Protein AF-A0A520HJ28-F1 (afdb_monomer)

Foldseek 3Di:
DPDDAPDWDADPVLFIETEHEQAEPVSVVVPPPQVVCVQQGQAYEYEYEPRHDPVVDDLQHWYWHDDPPGIDGPGGHHTDDHDPVSSVVNVVVVVVVVVVVVCCVVCVPVDPPPPD

Mean predicted aligned error: 4.35 Å

Structure (mmCIF, N/CA/C/O backbone):
data_AF-A0A520HJ28-F1
#
_entry.id   AF-A0A520HJ28-F1
#
loop_
_atom_site.group_PDB
_atom_site.id
_atom_site.type_symbol
_atom_site.label_atom_id
_atom_site.label_alt_id
_atom_site.label_comp_id
_atom_site.label_asym_id
_atom_site.label_entity_id
_atom_site.label_seq_id
_atom_site.pdbx_PDB_ins_code
_atom_site.Cartn_x
_atom_site.Cartn_y
_atom_site.Cartn_z
_atom_site.occupancy
_atom_site.B_iso_or_equiv
_atom_site.auth_seq_id
_atom_site.auth_comp_id
_atom_site.auth_asym_id
_atom_site.auth_atom_id
_atom_site.pdbx_PDB_model_num
ATOM 1 N N . ASN A 1 1 ? 10.326 13.087 -3.672 1.00 77.38 1 ASN A N 1
ATOM 2 C CA . ASN A 1 1 ? 10.057 13.665 -2.336 1.00 77.38 1 ASN A CA 1
ATOM 3 C C . ASN A 1 1 ? 10.635 12.807 -1.199 1.00 77.38 1 ASN A C 1
ATOM 5 O O . ASN A 1 1 ? 10.234 13.018 -0.066 1.00 77.38 1 ASN A O 1
ATOM 9 N N . GLY A 1 2 ? 11.555 11.861 -1.462 1.00 82.88 2 GLY A N 1
ATOM 10 C CA . GLY A 1 2 ? 12.165 11.033 -0.409 1.00 82.88 2 GLY A CA 1
ATOM 11 C C . GLY A 1 2 ? 11.210 10.066 0.303 1.00 82.88 2 GLY A C 1
ATOM 12 O O . GLY A 1 2 ? 11.552 9.564 1.365 1.00 82.88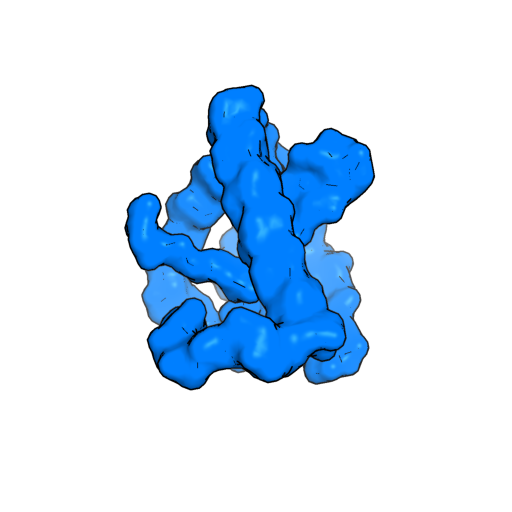 2 GLY A O 1
ATOM 13 N N . ARG A 1 3 ? 10.008 9.828 -0.240 1.00 87.19 3 ARG A N 1
ATOM 14 C CA . ARG A 1 3 ? 9.025 8.916 0.354 1.00 87.19 3 ARG A CA 1
ATOM 15 C C . ARG A 1 3 ? 9.128 7.518 -0.248 1.00 87.19 3 ARG A C 1
ATOM 17 O O . ARG A 1 3 ? 9.509 7.376 -1.410 1.00 87.19 3 ARG A O 1
ATOM 24 N N . ARG A 1 4 ? 8.738 6.519 0.540 1.00 92.56 4 ARG A N 1
ATOM 25 C CA . ARG A 1 4 ? 8.682 5.105 0.173 1.00 92.56 4 ARG A CA 1
ATOM 26 C C . ARG A 1 4 ? 7.287 4.603 0.523 1.00 92.56 4 ARG A C 1
ATOM 28 O O . ARG A 1 4 ? 6.883 4.790 1.661 1.00 92.56 4 ARG A O 1
ATOM 35 N N . ALA A 1 5 ? 6.590 4.045 -0.460 1.00 94.94 5 ALA A N 1
ATOM 36 C CA . ALA A 1 5 ? 5.348 3.326 -0.215 1.00 94.94 5 ALA A CA 1
ATOM 37 C C . ALA A 1 5 ? 5.670 1.909 0.273 1.00 94.94 5 ALA A C 1
ATOM 39 O O . ALA A 1 5 ? 6.688 1.354 -0.156 1.00 94.94 5 ALA A O 1
ATOM 40 N N . ASP A 1 6 ? 4.816 1.335 1.116 1.00 96.50 6 ASP A N 1
ATOM 41 C CA . ASP A 1 6 ? 4.983 -0.052 1.567 1.00 96.50 6 ASP A CA 1
ATOM 42 C C . ASP A 1 6 ? 4.767 -1.032 0.409 1.00 96.50 6 ASP A C 1
ATOM 44 O O . ASP A 1 6 ? 5.628 -1.862 0.114 1.00 96.50 6 ASP A O 1
ATOM 48 N N . VAL A 1 7 ? 3.645 -0.888 -0.303 1.00 97.12 7 VAL A N 1
ATOM 49 C CA . VAL A 1 7 ? 3.328 -1.672 -1.499 1.00 97.12 7 VAL A CA 1
ATOM 50 C C . VAL A 1 7 ? 2.846 -0.753 -2.616 1.00 97.12 7 VAL A C 1
ATOM 52 O O . VAL A 1 7 ? 2.057 0.171 -2.412 1.00 97.12 7 VAL A O 1
ATOM 55 N N . ILE A 1 8 ? 3.298 -1.045 -3.834 1.00 98.12 8 ILE A N 1
ATOM 56 C CA . ILE A 1 8 ? 2.785 -0.447 -5.063 1.00 98.12 8 ILE A CA 1
ATOM 57 C C . ILE A 1 8 ? 2.447 -1.553 -6.063 1.00 98.12 8 ILE A C 1
ATOM 59 O O . ILE A 1 8 ? 3.225 -2.485 -6.257 1.00 98.12 8 ILE A O 1
ATOM 63 N N . ALA A 1 9 ? 1.289 -1.445 -6.704 1.00 97.75 9 ALA A N 1
ATOM 64 C CA . ALA A 1 9 ? 0.810 -2.384 -7.707 1.00 97.75 9 ALA A CA 1
ATOM 65 C C . ALA A 1 9 ? 0.554 -1.671 -9.038 1.00 97.75 9 ALA A C 1
ATOM 67 O O . ALA A 1 9 ? 0.108 -0.523 -9.066 1.00 97.75 9 ALA A O 1
ATOM 68 N N . LEU A 1 10 ? 0.816 -2.375 -10.138 1.00 98.00 10 LEU A N 1
ATOM 69 C CA . LEU A 1 10 ? 0.535 -1.943 -11.504 1.00 98.00 10 LEU A CA 1
ATOM 70 C C . LEU A 1 10 ? -0.393 -2.971 -12.155 1.00 98.00 10 LEU A C 1
ATOM 72 O O . LEU A 1 10 ? -0.028 -4.138 -12.271 1.00 98.00 10 LEU A O 1
ATOM 76 N N . CYS A 1 11 ? -1.584 -2.553 -12.587 1.00 96.06 11 CYS A N 1
ATOM 77 C CA . CYS A 1 11 ? -2.505 -3.444 -13.298 1.00 96.06 11 CYS A CA 1
ATOM 78 C C . CYS A 1 11 ? -2.329 -3.365 -14.824 1.00 96.06 11 CYS A C 1
ATOM 80 O O . CYS A 1 11 ? -1.712 -2.434 -15.343 1.00 96.06 11 CYS A O 1
ATOM 82 N N . GLY A 1 12 ? -2.931 -4.308 -15.563 1.00 96.38 12 GLY A N 1
ATOM 83 C CA . GLY A 1 12 ? -2.820 -4.386 -17.030 1.00 96.38 12 GLY A CA 1
ATOM 84 C C . GLY A 1 12 ? -3.334 -3.156 -17.792 1.00 96.38 12 GLY A C 1
ATOM 85 O O . GLY A 1 12 ? -2.915 -2.916 -18.918 1.00 96.38 12 GLY A O 1
ATOM 86 N N . ALA A 1 13 ? -4.182 -2.333 -17.167 1.00 96.06 13 ALA A N 1
ATOM 87 C CA . ALA A 1 13 ? -4.640 -1.057 -17.724 1.00 96.06 13 ALA A CA 1
ATOM 88 C C . ALA A 1 13 ? -3.678 0.120 -17.444 1.00 96.06 13 ALA A C 1
ATOM 90 O O . ALA A 1 13 ? -4.005 1.269 -17.733 1.00 96.06 13 ALA A O 1
ATOM 91 N N . GLY A 1 14 ? -2.518 -0.127 -16.827 1.00 96.50 14 GLY A N 1
ATOM 92 C CA . GLY A 1 14 ? -1.554 0.917 -16.475 1.00 96.50 14 GLY A CA 1
ATOM 93 C C . GLY A 1 14 ? -1.972 1.790 -15.285 1.00 96.50 14 GLY A C 1
ATOM 94 O O . GLY A 1 14 ? -1.443 2.896 -15.123 1.00 96.50 14 GLY A O 1
ATOM 95 N N . ARG A 1 15 ? -2.930 1.328 -14.465 1.00 97.75 15 ARG A N 1
ATOM 96 C CA . ARG A 1 15 ? -3.304 1.999 -13.210 1.00 97.75 15 ARG A CA 1
ATOM 97 C C . ARG A 1 15 ? -2.379 1.566 -12.081 1.00 97.75 15 ARG A C 1
ATOM 99 O O . ARG A 1 15 ? -2.058 0.384 -11.959 1.00 97.75 15 ARG A O 1
ATOM 106 N N . LEU A 1 16 ? -1.974 2.540 -11.278 1.00 98.50 16 LEU A N 1
ATOM 107 C CA . LEU A 1 16 ? -1.081 2.388 -10.142 1.00 98.50 16 LEU A CA 1
ATOM 108 C C . LEU A 1 16 ? -1.890 2.441 -8.848 1.00 98.50 16 LEU A C 1
ATOM 110 O O . LEU A 1 16 ? -2.705 3.340 -8.651 1.00 98.50 16 LEU A O 1
ATOM 114 N N . THR A 1 17 ? -1.645 1.503 -7.946 1.00 98.56 17 THR A N 1
ATOM 115 C CA . THR A 1 17 ? -2.275 1.461 -6.624 1.00 98.56 17 THR A CA 1
ATOM 116 C C . THR A 1 17 ? -1.198 1.455 -5.559 1.00 98.56 17 THR A C 1
ATOM 118 O O . THR A 1 17 ? -0.248 0.688 -5.673 1.00 98.56 17 THR A O 1
ATOM 121 N N . ILE A 1 18 ? -1.336 2.307 -4.547 1.00 98.50 18 ILE A N 1
ATOM 122 C CA . ILE A 1 18 ? -0.495 2.259 -3.348 1.00 98.50 18 ILE A CA 1
ATOM 123 C C . ILE A 1 18 ? -1.311 1.661 -2.208 1.00 98.50 18 ILE A C 1
ATOM 125 O O . ILE A 1 18 ? -2.484 2.004 -2.039 1.00 98.50 18 ILE A O 1
ATOM 129 N N . VAL A 1 19 ? -0.672 0.782 -1.440 1.00 98.44 19 VAL A N 1
ATOM 130 C CA . VAL A 1 19 ? -1.207 0.231 -0.196 1.00 98.44 19 VAL A CA 1
ATOM 131 C C . VAL A 1 19 ? -0.208 0.526 0.917 1.00 98.44 19 VAL A C 1
ATOM 133 O O . VAL A 1 19 ? 0.944 0.104 0.831 1.00 98.44 19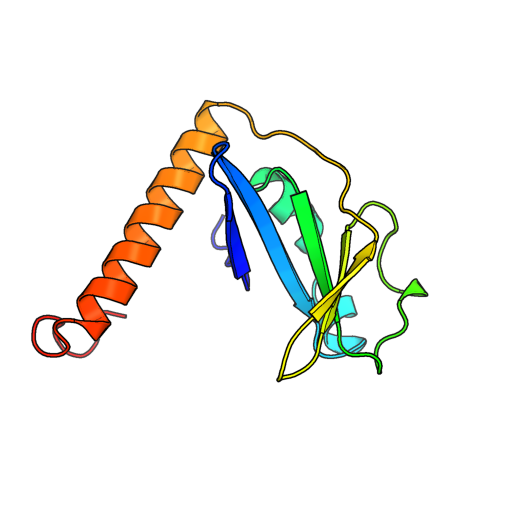 VAL A O 1
ATOM 136 N N . GLU A 1 20 ? -0.646 1.252 1.942 1.00 98.19 20 GLU A N 1
ATOM 137 C CA . GLU A 1 20 ? 0.129 1.475 3.167 1.00 98.19 20 GLU A CA 1
ATOM 138 C C . GLU A 1 20 ? -0.333 0.495 4.245 1.00 98.19 20 GLU A C 1
ATOM 140 O O . GLU A 1 20 ? -1.523 0.426 4.563 1.00 98.19 20 GLU A O 1
ATOM 145 N N . ILE A 1 21 ? 0.603 -0.257 4.817 1.00 97.56 21 ILE A N 1
ATOM 146 C CA . ILE A 1 21 ? 0.307 -1.277 5.823 1.00 97.56 21 ILE A CA 1
ATOM 147 C C . ILE A 1 21 ? 0.403 -0.620 7.193 1.00 97.56 21 ILE A C 1
ATOM 149 O O . ILE A 1 21 ? 1.434 -0.045 7.529 1.00 97.56 21 ILE A O 1
ATOM 153 N N . LYS A 1 22 ? -0.664 -0.701 7.993 1.00 97.81 22 LYS A N 1
ATOM 154 C CA . LYS A 1 22 ? -0.678 -0.200 9.371 1.00 97.81 22 LYS A CA 1
ATOM 155 C C . LYS A 1 22 ? -0.934 -1.348 10.327 1.00 97.81 22 LYS A C 1
ATOM 157 O O . LYS A 1 22 ? -2.048 -1.835 10.467 1.00 97.81 22 LYS A O 1
ATOM 162 N N . SER A 1 23 ? 0.130 -1.754 11.004 1.00 96.56 23 SER A N 1
ATOM 163 C CA . SER A 1 23 ? 0.150 -2.898 11.923 1.00 96.56 23 SER A CA 1
ATOM 164 C C . SER A 1 23 ? -0.562 -2.634 13.254 1.00 96.56 23 SER A C 1
ATOM 166 O O . SER A 1 23 ? -0.838 -3.560 14.012 1.00 96.56 23 SER A O 1
ATOM 168 N N . SER A 1 24 ? -0.834 -1.367 13.575 1.00 97.81 24 SER A N 1
ATOM 169 C CA . SER A 1 24 ? -1.479 -0.965 14.822 1.00 97.81 24 SER A CA 1
ATOM 170 C C . SER A 1 24 ? -2.120 0.419 14.714 1.00 97.81 24 SER A C 1
ATOM 172 O O . SER A 1 24 ? -1.827 1.208 13.812 1.00 97.81 24 SER A O 1
ATOM 174 N N . VAL A 1 25 ? -2.935 0.770 15.711 1.00 97.88 25 VAL A N 1
ATOM 175 C CA . VAL A 1 25 ? -3.486 2.127 15.864 1.00 97.88 25 VAL A CA 1
ATOM 176 C C . VAL A 1 25 ? -2.378 3.182 15.992 1.00 97.88 25 VAL A C 1
ATOM 178 O O . VAL A 1 25 ? -2.526 4.301 15.498 1.00 97.88 25 VAL A O 1
ATOM 181 N N . ALA A 1 26 ? -1.266 2.850 16.656 1.00 97.81 26 ALA A N 1
ATOM 182 C CA . ALA A 1 26 ? -0.139 3.767 16.821 1.00 97.81 26 ALA A CA 1
ATOM 183 C C . ALA A 1 26 ? 0.568 4.043 15.485 1.00 97.81 26 ALA A C 1
ATOM 185 O O . ALA A 1 26 ? 0.875 5.196 15.188 1.00 97.81 26 ALA A O 1
ATOM 186 N N . ASP A 1 27 ? 0.755 3.001 14.673 1.00 97.12 27 ASP A N 1
ATOM 187 C CA . ASP A 1 27 ? 1.341 3.074 13.332 1.00 97.12 27 ASP A CA 1
ATOM 188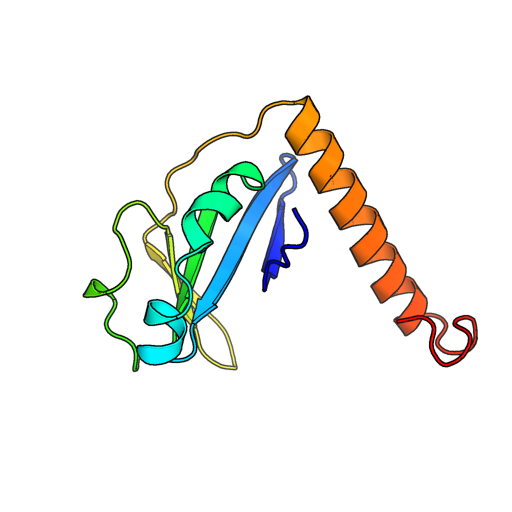 C C . ASP A 1 27 ? 0.511 3.988 12.413 1.00 97.12 27 ASP A C 1
ATOM 190 O O . ASP A 1 27 ? 1.019 4.963 11.855 1.00 97.12 27 ASP A O 1
ATOM 194 N N . PHE A 1 28 ? -0.812 3.779 12.380 1.00 97.00 28 PHE A N 1
ATOM 195 C CA . PHE A 1 28 ? -1.733 4.654 11.649 1.00 97.00 28 PHE A CA 1
ATOM 196 C C . PHE A 1 28 ? -1.642 6.122 12.104 1.00 97.00 28 PHE A C 1
ATOM 198 O O . PHE A 1 28 ? -1.515 7.027 11.282 1.00 97.00 28 PHE A O 1
ATOM 205 N N . ARG A 1 29 ? -1.651 6.382 13.419 1.00 95.50 29 ARG A N 1
ATOM 206 C CA . ARG A 1 29 ? -1.579 7.752 13.968 1.00 95.50 29 ARG A CA 1
ATOM 207 C C . ARG A 1 29 ? -0.238 8.447 13.713 1.00 95.50 29 ARG A C 1
ATOM 209 O O . ARG A 1 29 ? -0.188 9.683 13.690 1.00 95.50 29 ARG A O 1
ATOM 216 N N . ALA A 1 30 ? 0.844 7.683 13.575 1.00 95.44 30 ALA A N 1
ATOM 217 C C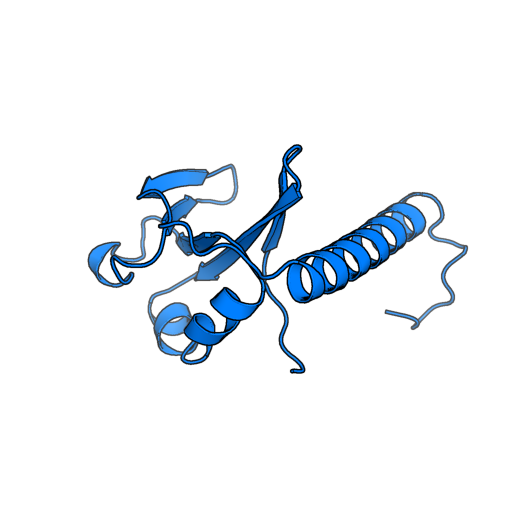A . ALA A 1 30 ? 2.174 8.207 13.281 1.00 95.44 30 ALA A CA 1
ATOM 218 C C . ALA A 1 30 ? 2.313 8.629 11.810 1.00 95.44 30 ALA A C 1
ATOM 220 O O . ALA A 1 30 ? 3.025 9.593 11.503 1.00 95.44 30 ALA A O 1
ATOM 221 N N . ASP A 1 31 ? 1.607 7.962 10.898 1.00 92.81 31 ASP A N 1
ATOM 222 C CA . ASP A 1 31 ? 1.650 8.282 9.478 1.00 92.81 31 ASP A CA 1
ATOM 223 C C . ASP A 1 31 ? 0.785 9.499 9.134 1.00 92.81 31 ASP A C 1
ATOM 225 O O . ASP A 1 31 ? -0.311 9.397 8.610 1.00 92.81 31 ASP A O 1
ATOM 229 N N . ARG A 1 32 ? 1.286 10.705 9.396 1.00 92.44 32 ARG A N 1
ATOM 230 C CA . ARG A 1 32 ? 0.576 11.956 9.055 1.00 92.44 32 ARG A CA 1
ATOM 231 C C . ARG A 1 32 ? 0.774 12.412 7.610 1.00 92.44 32 ARG A C 1
ATOM 233 O O . ARG A 1 32 ? 0.245 13.440 7.198 1.00 92.44 32 ARG A O 1
ATOM 240 N N . LYS A 1 33 ? 1.611 11.704 6.854 1.00 92.50 33 LYS A N 1
ATOM 241 C CA . LYS A 1 33 ? 2.089 12.109 5.522 1.00 92.50 33 LYS A CA 1
ATOM 242 C C . LYS A 1 33 ? 1.429 11.307 4.406 1.00 92.50 33 LYS A C 1
ATOM 244 O O . LYS A 1 33 ? 1.607 11.683 3.239 1.00 92.50 33 LYS A O 1
ATOM 249 N N . TRP A 1 34 ? 0.619 10.312 4.768 1.00 93.88 34 TRP A N 1
ATOM 250 C CA . TRP A 1 34 ? -0.126 9.466 3.850 1.00 93.88 34 TRP A CA 1
ATOM 251 C C . TRP A 1 34 ? -0.890 10.217 2.745 1.00 93.88 34 TRP A C 1
ATOM 253 O O . TRP A 1 34 ? -0.813 9.756 1.605 1.00 93.88 34 TRP A O 1
ATOM 263 N N . PRO A 1 35 ? -1.527 11.398 2.966 1.00 95.69 35 PRO A N 1
ATOM 264 C CA . PRO A 1 35 ? -2.326 12.026 1.909 1.00 95.69 35 PRO A CA 1
ATOM 265 C C . PRO A 1 35 ? -1.506 12.350 0.660 1.00 95.69 35 PRO A C 1
ATOM 267 O O . PRO A 1 35 ? -1.994 12.240 -0.460 1.00 95.69 35 PRO A O 1
ATOM 270 N N . GLY A 1 36 ? -0.219 12.669 0.828 1.00 95.50 36 GLY A N 1
ATOM 271 C CA . GLY A 1 36 ? 0.659 12.969 -0.304 1.00 95.50 36 GLY A CA 1
ATOM 272 C C . GLY A 1 36 ? 1.110 11.742 -1.108 1.00 95.50 36 GLY A C 1
ATOM 273 O O . GLY A 1 36 ? 1.823 11.916 -2.092 1.00 95.50 36 GLY A O 1
ATOM 274 N N . TYR A 1 37 ? 0.748 10.511 -0.725 1.00 96.38 37 TYR A N 1
ATOM 275 C CA . TYR A 1 37 ? 0.926 9.337 -1.593 1.00 96.38 37 TYR A CA 1
ATOM 276 C C . TYR A 1 37 ? -0.087 9.301 -2.746 1.00 96.38 37 TYR A C 1
ATOM 278 O O . TYR A 1 37 ? 0.214 8.720 -3.790 1.00 96.38 37 TYR A O 1
ATOM 286 N N . ARG A 1 38 ? -1.234 9.985 -2.615 1.00 96.44 38 ARG A N 1
ATOM 287 C CA . ARG A 1 38 ? -2.237 10.115 -3.688 1.00 96.44 38 ARG A CA 1
ATOM 288 C C . ARG A 1 38 ? -1.684 10.778 -4.948 1.00 96.44 38 ARG A C 1
ATOM 290 O O . ARG A 1 38 ? -2.086 10.445 -6.050 1.00 96.44 38 ARG A O 1
ATOM 297 N N . ASP A 1 39 ? -0.657 11.616 -4.817 1.00 96.50 39 ASP A N 1
ATOM 298 C CA . ASP A 1 39 ? 0.033 12.216 -5.967 1.00 96.50 39 ASP A CA 1
ATOM 299 C C . ASP A 1 39 ? 0.833 11.196 -6.812 1.00 96.50 39 ASP A C 1
ATOM 301 O O . ASP A 1 39 ? 1.468 11.563 -7.810 1.00 96.50 39 ASP A O 1
ATOM 305 N N . PHE A 1 40 ? 0.895 9.929 -6.393 1.00 97.44 40 PHE A N 1
ATOM 306 C CA . PHE A 1 40 ? 1.718 8.880 -7.001 1.00 97.44 40 PHE A CA 1
ATOM 307 C C . PHE A 1 40 ? 0.947 7.591 -7.315 1.00 97.44 40 PHE A C 1
ATOM 309 O O . PHE A 1 40 ? 1.561 6.632 -7.780 1.00 97.44 40 PHE A O 1
ATOM 316 N N . CYS A 1 41 ? -0.372 7.564 -7.121 1.00 98.25 41 CYS A N 1
ATOM 317 C CA . CYS A 1 41 ? -1.236 6.443 -7.483 1.00 98.25 41 CYS A CA 1
ATOM 318 C C . CYS A 1 41 ? -2.593 6.931 -8.007 1.00 98.25 41 CYS A C 1
ATOM 320 O O . CYS A 1 41 ? -2.948 8.089 -7.842 1.00 98.25 41 CYS A O 1
ATOM 322 N N . ASP A 1 42 ? -3.331 6.047 -8.673 1.00 98.50 42 ASP A N 1
ATOM 323 C CA . ASP A 1 42 ? -4.725 6.282 -9.065 1.00 98.50 42 ASP A CA 1
ATOM 324 C C . ASP A 1 42 ? -5.708 5.866 -7.966 1.00 98.50 42 ASP A C 1
ATOM 326 O O . ASP A 1 42 ? -6.867 6.278 -7.966 1.00 98.50 42 ASP A O 1
ATOM 330 N N . ARG A 1 43 ? -5.256 4.981 -7.071 1.00 98.44 43 ARG A N 1
ATOM 331 C CA . ARG A 1 43 ? -6.015 4.429 -5.950 1.00 98.44 43 ARG A CA 1
ATOM 332 C C . ARG A 1 43 ? -5.091 4.255 -4.757 1.00 98.44 43 ARG A C 1
ATOM 334 O O . ARG A 1 43 ? -3.972 3.762 -4.909 1.00 98.44 43 ARG A O 1
ATOM 341 N N . PHE A 1 44 ? -5.590 4.610 -3.582 1.00 98.56 44 PHE A N 1
ATOM 342 C CA . PHE A 1 44 ? -4.852 4.528 -2.330 1.00 98.56 44 PHE A CA 1
ATOM 343 C C . PHE A 1 44 ? -5.643 3.698 -1.323 1.00 98.56 44 PHE A C 1
ATOM 345 O O . PHE A 1 44 ? -6.817 3.988 -1.071 1.00 98.56 44 PHE A O 1
ATOM 352 N N . PHE A 1 45 ? -4.989 2.689 -0.755 1.00 98.75 45 PHE A N 1
ATOM 353 C CA . PHE A 1 45 ? -5.544 1.823 0.274 1.00 98.75 45 PHE A CA 1
ATOM 354 C C . PHE A 1 45 ? -4.707 1.893 1.547 1.00 98.75 45 PHE A C 1
ATOM 356 O O . PHE A 1 45 ? -3.483 2.017 1.497 1.00 98.75 45 PHE A O 1
ATOM 363 N N . PHE A 1 46 ? -5.376 1.709 2.677 1.00 98.62 46 PHE A N 1
ATOM 364 C CA . PHE A 1 46 ? -4.731 1.156 3.859 1.00 98.62 46 PHE A CA 1
ATOM 365 C C . PHE A 1 46 ? -4.967 -0.353 3.913 1.00 98.62 46 PHE A C 1
ATOM 367 O O . PHE A 1 46 ? -6.049 -0.823 3.558 1.00 98.62 46 PHE A O 1
ATOM 374 N N . ALA A 1 47 ? -3.967 -1.095 4.380 1.00 98.62 47 ALA A N 1
ATOM 375 C CA . ALA A 1 47 ? -4.119 -2.475 4.820 1.00 98.62 47 ALA A CA 1
ATOM 376 C C . ALA A 1 47 ? -3.898 -2.552 6.333 1.00 98.62 47 ALA A C 1
ATOM 378 O O . ALA A 1 47 ? -2.874 -2.074 6.827 1.00 98.62 47 ALA A O 1
ATOM 379 N N . ILE A 1 48 ? -4.851 -3.128 7.063 1.00 98.62 48 ILE A N 1
ATOM 380 C CA . ILE A 1 48 ? -4.822 -3.222 8.529 1.00 98.62 48 ILE A CA 1
ATOM 381 C C . ILE A 1 48 ? -5.136 -4.649 8.999 1.00 98.62 48 ILE A C 1
ATOM 383 O O . ILE A 1 48 ? -5.854 -5.362 8.296 1.00 98.62 48 ILE A O 1
ATOM 387 N N . PRO A 1 49 ? -4.646 -5.079 10.174 1.00 98.25 49 PRO A N 1
ATOM 388 C CA . PRO A 1 49 ? -5.139 -6.295 10.811 1.00 98.25 49 PRO A CA 1
ATOM 389 C C . PRO A 1 49 ? -6.537 -6.068 11.404 1.00 98.25 49 PRO A C 1
ATOM 391 O O . PRO A 1 49 ? -6.927 -4.935 11.689 1.00 98.25 49 PRO A O 1
ATOM 394 N N . ASP A 1 50 ? -7.258 -7.157 11.667 1.00 96.81 50 ASP A N 1
ATOM 395 C CA . ASP A 1 50 ? -8.584 -7.166 12.312 1.00 96.81 50 ASP A CA 1
ATOM 396 C C . ASP A 1 50 ? -8.606 -6.522 13.715 1.00 96.81 50 ASP A C 1
ATOM 398 O O . ASP A 1 50 ? -9.638 -6.050 14.190 1.00 96.81 50 ASP A O 1
ATOM 402 N N . THR A 1 51 ? -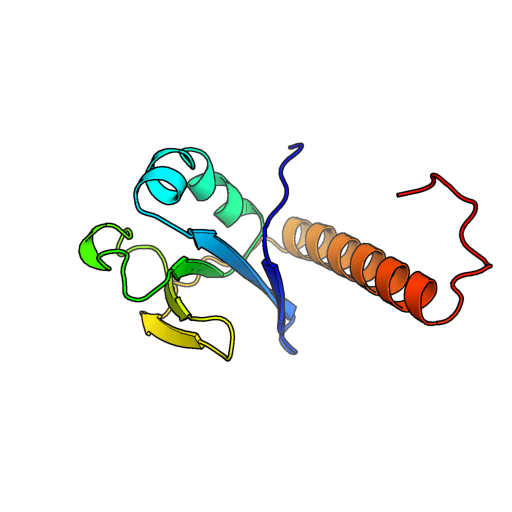7.448 -6.451 14.372 1.00 97.00 51 THR A N 1
ATOM 403 C CA . THR A 1 51 ? -7.255 -5.776 15.664 1.00 97.00 51 THR A CA 1
ATOM 404 C C . THR A 1 51 ? -7.262 -4.245 15.585 1.00 97.00 51 THR A C 1
ATOM 406 O O . THR A 1 51 ? -7.354 -3.581 16.622 1.00 97.00 51 THR A O 1
ATOM 409 N N . VAL A 1 52 ? -7.159 -3.654 14.390 1.00 97.94 52 VAL A N 1
ATOM 410 C CA . VAL A 1 52 ? -7.252 -2.202 14.196 1.00 97.94 52 VAL A CA 1
ATOM 411 C C . VAL A 1 52 ? -8.686 -1.843 13.794 1.00 97.94 52 VAL A C 1
ATOM 413 O O . VAL A 1 52 ? -9.183 -2.354 12.795 1.00 97.94 52 VAL A O 1
ATOM 416 N N . PRO A 1 53 ? -9.366 -0.936 14.522 1.00 97.56 53 PRO A N 1
ATOM 417 C CA . PRO A 1 53 ? -10.725 -0.542 14.169 1.00 97.56 53 PRO A CA 1
ATOM 418 C C . PRO A 1 53 ? -10.800 0.130 12.793 1.00 97.56 53 PRO A C 1
ATOM 420 O O . PRO A 1 53 ? -10.160 1.158 12.563 1.00 97.56 53 PRO A O 1
ATOM 423 N N . GLU A 1 54 ? -11.652 -0.397 11.913 1.00 97.44 54 GLU A N 1
ATOM 424 C CA . GLU A 1 54 ? -11.894 0.138 10.564 1.00 97.44 54 GLU A CA 1
ATOM 425 C C . GLU A 1 54 ? -12.341 1.607 10.579 1.00 97.44 54 GLU A C 1
ATOM 427 O O . GLU A 1 54 ? -11.967 2.385 9.705 1.00 97.44 54 GLU A O 1
ATOM 432 N N . SER A 1 55 ? -13.086 2.008 11.616 1.00 96.62 55 SER A N 1
ATOM 433 C CA . SER A 1 55 ? -13.585 3.375 11.813 1.00 96.62 55 SER A CA 1
ATOM 434 C C . SER A 1 55 ? -12.486 4.423 12.013 1.00 96.62 55 SER A C 1
ATOM 436 O O . SER A 1 55 ? -12.762 5.619 11.944 1.00 96.62 55 SER A O 1
ATOM 438 N N . LEU A 1 56 ? -11.238 4.005 12.254 1.00 96.69 56 LEU A N 1
ATOM 439 C CA . LEU A 1 56 ? -10.091 4.913 12.258 1.00 96.69 56 LEU A CA 1
ATOM 440 C C . LEU A 1 56 ? -9.661 5.317 10.847 1.00 96.69 56 LEU A C 1
ATOM 442 O O . LEU A 1 56 ? -9.006 6.348 10.691 1.00 96.69 56 LEU A O 1
ATOM 446 N N . ILE A 1 57 ? -9.980 4.504 9.839 1.00 97.50 57 ILE A N 1
ATOM 447 C CA . ILE A 1 57 ? -9.485 4.693 8.484 1.00 97.50 57 ILE A CA 1
ATOM 448 C C . ILE A 1 57 ? -10.405 5.650 7.719 1.00 97.50 57 ILE A C 1
ATOM 450 O O . ILE A 1 57 ? -11.584 5.329 7.552 1.00 97.50 57 ILE A O 1
ATOM 454 N N . PRO A 1 58 ? -9.880 6.766 7.175 1.00 96.75 58 PRO A N 1
ATOM 455 C CA . PRO A 1 58 ? -10.690 7.761 6.479 1.00 96.75 58 PRO A CA 1
ATOM 456 C C . PRO A 1 58 ? -11.464 7.171 5.294 1.00 96.75 58 PRO A C 1
ATOM 458 O O . PRO A 1 58 ? -10.911 6.383 4.518 1.00 96.75 58 PRO A O 1
ATOM 461 N N . ASP A 1 59 ? -12.730 7.565 5.142 1.00 95.56 59 ASP A N 1
ATOM 462 C CA . ASP A 1 59 ? -13.653 7.027 4.131 1.00 95.56 59 ASP A CA 1
ATOM 463 C C . ASP A 1 59 ? -13.215 7.325 2.693 1.00 95.56 59 ASP A C 1
ATOM 465 O O . ASP A 1 59 ? -13.546 6.586 1.768 1.00 95.56 59 ASP A O 1
ATOM 469 N N . GLU A 1 60 ? -12.407 8.365 2.486 1.00 95.50 60 GLU A N 1
ATOM 470 C CA . GLU A 1 6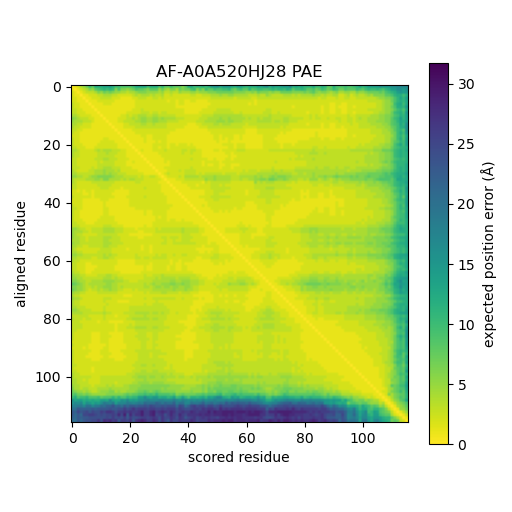0 ? -11.815 8.666 1.187 1.00 95.50 60 GLU A CA 1
ATOM 471 C C . GLU A 1 60 ? -10.753 7.641 0.749 1.00 95.50 60 GLU A C 1
ATOM 473 O O . GLU A 1 60 ? -10.272 7.701 -0.388 1.00 95.50 60 GLU A O 1
ATOM 478 N N . CYS A 1 61 ? -10.329 6.734 1.635 1.00 98.19 61 CYS A N 1
ATOM 479 C CA . CYS A 1 61 ? -9.349 5.681 1.367 1.00 98.19 61 CYS A CA 1
ATOM 480 C C . CYS A 1 61 ? -10.028 4.327 1.163 1.00 98.19 61 CYS A C 1
ATOM 482 O O . CYS A 1 61 ? -10.977 3.977 1.871 1.00 98.19 61 CYS A O 1
ATOM 484 N N . GLY A 1 62 ? -9.464 3.515 0.268 1.00 98.56 62 GLY A N 1
ATOM 485 C CA . GLY A 1 62 ? -9.787 2.095 0.258 1.00 98.56 62 GLY A CA 1
ATOM 486 C C . GLY A 1 62 ? -9.250 1.407 1.511 1.00 98.56 62 GLY A C 1
ATOM 487 O O . GLY A 1 62 ? -8.299 1.884 2.141 1.00 98.56 62 GLY A O 1
ATOM 488 N N . LEU A 1 63 ? -9.859 0.282 1.863 1.00 98.69 63 LEU A N 1
ATOM 489 C CA . LEU A 1 63 ? -9.506 -0.484 3.047 1.00 98.69 63 LEU A CA 1
ATOM 490 C C . LEU A 1 63 ? -9.415 -1.972 2.729 1.00 98.69 63 LEU A C 1
ATOM 492 O O . LEU A 1 63 ? -10.339 -2.567 2.167 1.00 98.69 63 LEU A O 1
ATOM 496 N N . ILE A 1 64 ? -8.287 -2.549 3.122 1.00 98.75 64 ILE A N 1
ATOM 497 C CA . ILE A 1 64 ? -8.008 -3.976 3.096 1.00 98.75 64 ILE A CA 1
ATOM 4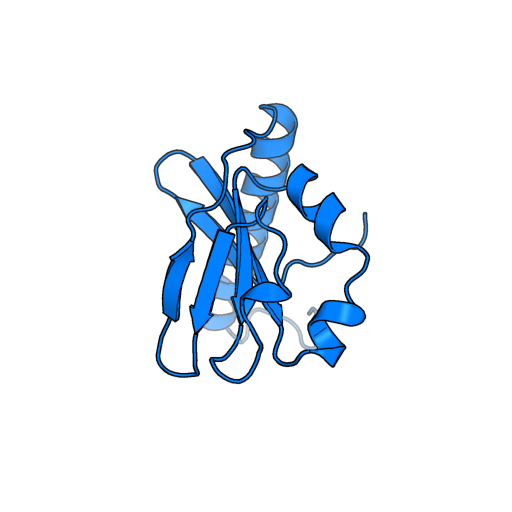98 C C . ILE A 1 64 ? -7.854 -4.437 4.545 1.00 98.75 64 ILE A C 1
ATOM 500 O O . ILE A 1 64 ? -7.059 -3.863 5.288 1.00 98.75 64 ILE A O 1
ATOM 504 N N . VAL A 1 65 ? -8.578 -5.480 4.938 1.00 98.44 65 VAL A N 1
ATOM 505 C CA . VAL A 1 65 ? -8.272 -6.220 6.170 1.00 98.44 65 VAL A CA 1
ATOM 506 C C . VAL A 1 65 ? -7.393 -7.396 5.780 1.00 98.44 65 VAL A C 1
ATOM 508 O O . VAL A 1 65 ? -7.764 -8.165 4.893 1.00 98.44 65 VAL A O 1
ATOM 511 N N . ALA A 1 66 ? -6.209 -7.499 6.375 1.00 98.00 66 ALA A N 1
ATOM 512 C CA . ALA A 1 66 ? -5.192 -8.464 5.978 1.00 98.00 66 ALA A CA 1
ATOM 513 C C . ALA A 1 66 ? -4.448 -9.062 7.173 1.00 98.00 66 ALA A C 1
ATOM 515 O O .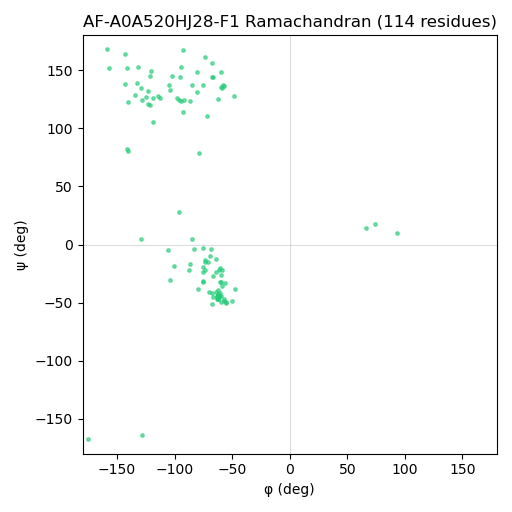 ALA A 1 66 ? -4.268 -8.416 8.206 1.00 98.00 66 ALA A O 1
ATOM 516 N N . ASP A 1 67 ? -3.969 -10.286 6.988 1.00 95.62 67 ASP A N 1
ATOM 517 C CA . ASP A 1 67 ? -3.086 -11.003 7.900 1.00 95.62 67 ASP A CA 1
ATOM 518 C C . ASP A 1 67 ? -1.847 -11.529 7.146 1.00 95.62 67 ASP A C 1
ATOM 520 O O . ASP A 1 67 ? -1.517 -11.071 6.050 1.00 95.62 67 ASP A O 1
ATOM 524 N N . ALA A 1 68 ? -1.116 -12.472 7.745 1.00 94.12 68 ALA A N 1
ATOM 525 C CA . ALA A 1 68 ? 0.071 -13.063 7.127 1.00 94.12 68 ALA A CA 1
ATOM 526 C C . ALA A 1 68 ? -0.238 -13.990 5.932 1.00 94.12 68 ALA A C 1
ATOM 528 O O . ALA A 1 68 ? 0.677 -14.344 5.188 1.00 94.12 68 ALA A O 1
ATOM 529 N N . PHE A 1 69 ? -1.492 -14.409 5.758 1.00 94.81 69 PHE A N 1
ATOM 530 C CA . PHE A 1 69 ? -1.915 -15.383 4.753 1.00 94.81 69 PHE A CA 1
ATOM 531 C C . PHE A 1 69 ? -2.632 -14.732 3.571 1.00 94.81 69 PHE A C 1
ATOM 533 O O . PHE A 1 69 ? -2.541 -15.234 2.450 1.00 94.81 69 PHE A O 1
ATOM 540 N N . GLY A 1 70 ? -3.329 -13.618 3.789 1.00 94.88 70 GLY A N 1
ATOM 541 C CA . GLY A 1 70 ? -4.036 -12.925 2.722 1.00 94.88 70 GLY A CA 1
ATOM 542 C C . GLY A 1 70 ? -4.666 -11.610 3.153 1.00 94.88 70 GLY A C 1
ATOM 543 O O . GLY A 1 70 ? -4.381 -11.063 4.214 1.00 94.88 70 GLY A O 1
ATOM 544 N N . GLY A 1 71 ? -5.538 -11.085 2.295 1.00 96.50 71 GLY A N 1
ATOM 545 C CA . GLY A 1 71 ? -6.294 -9.877 2.587 1.00 96.50 71 GLY A CA 1
ATOM 546 C C . GLY A 1 71 ? -7.575 -9.781 1.774 1.00 96.50 71 GLY A C 1
ATOM 547 O O . GLY A 1 71 ? -7.670 -10.310 0.666 1.00 96.50 71 GLY A O 1
ATOM 548 N N . LEU A 1 72 ? -8.555 -9.089 2.344 1.00 97.94 72 LEU A N 1
ATOM 549 C CA . LEU A 1 72 ? -9.857 -8.819 1.755 1.00 97.94 72 LEU A CA 1
ATOM 550 C C . LEU A 1 72 ? -10.046 -7.312 1.613 1.00 97.94 72 LEU A C 1
ATOM 552 O O . LEU A 1 72 ? -9.943 -6.570 2.588 1.00 97.94 72 LEU A O 1
ATOM 556 N N . VAL A 1 73 ? -10.368 -6.865 0.400 1.00 98.25 73 VAL A N 1
ATOM 557 C CA . VAL A 1 73 ? -10.837 -5.496 0.171 1.00 98.25 73 VAL A CA 1
ATOM 558 C C . VAL A 1 73 ? -12.254 -5.388 0.730 1.00 98.25 73 VAL A C 1
ATOM 560 O O . VAL A 1 73 ? -13.181 -5.975 0.177 1.00 98.25 73 VAL A O 1
ATOM 563 N N . ILE A 1 74 ? -12.417 -4.646 1.823 1.00 97.94 74 ILE A N 1
ATOM 564 C CA . ILE A 1 74 ? -13.722 -4.411 2.462 1.00 97.94 74 ILE A CA 1
ATOM 565 C C . ILE A 1 74 ? -14.311 -3.043 2.099 1.00 97.94 74 ILE A C 1
ATOM 567 O O . ILE A 1 74 ? -15.516 -2.831 2.210 1.00 97.94 74 ILE A O 1
ATOM 571 N N . ARG A 1 75 ? -13.470 -2.123 1.609 1.00 98.31 75 ARG A N 1
ATOM 572 C CA . ARG A 1 75 ? -13.886 -0.837 1.041 1.00 98.31 75 ARG A CA 1
ATOM 573 C C . ARG A 1 75 ? -13.038 -0.522 -0.183 1.00 98.31 75 ARG A C 1
ATOM 575 O O . ARG A 1 75 ? -11.813 -0.446 -0.091 1.00 98.31 75 ARG A O 1
ATOM 582 N N . GLU A 1 76 ? -13.687 -0.319 -1.323 1.00 98.00 76 GLU A N 1
ATOM 583 C CA . GLU A 1 76 ? -13.007 0.102 -2.549 1.00 98.00 76 GLU A CA 1
ATOM 584 C C . GLU A 1 76 ? -12.435 1.517 -2.417 1.00 98.00 76 GLU A C 1
ATOM 586 O O . GLU A 1 76 ? -13.032 2.394 -1.792 1.00 98.00 76 GLU A O 1
ATOM 591 N N . ALA A 1 77 ? -11.273 1.749 -3.029 1.00 97.81 77 ALA A N 1
ATOM 592 C CA . ALA A 1 77 ? -10.662 3.072 -3.055 1.00 97.81 77 ALA A CA 1
ATOM 593 C C . ALA A 1 77 ? -11.297 3.949 -4.148 1.00 97.81 77 ALA A C 1
ATOM 595 O O . ALA A 1 77 ? -11.326 3.533 -5.312 1.00 97.81 77 ALA A O 1
ATOM 596 N N . PRO A 1 78 ? -11.694 5.195 -3.831 1.00 96.56 78 PRO A N 1
ATOM 597 C CA . PRO A 1 78 ? -12.061 6.180 -4.841 1.00 96.56 78 PRO A CA 1
ATOM 598 C C . PRO A 1 78 ? -10.924 6.418 -5.842 1.00 96.56 78 PRO A C 1
ATOM 600 O O . PRO A 1 78 ? -9.756 6.583 -5.461 1.00 96.56 78 PRO A O 1
ATOM 603 N N . GLU A 1 79 ? -11.266 6.480 -7.129 1.00 95.88 79 GLU A N 1
ATOM 604 C CA . GLU A 1 79 ? -10.293 6.771 -8.181 1.00 95.88 79 GLU A CA 1
ATOM 605 C C . GLU A 1 79 ? -9.923 8.258 -8.212 1.00 95.88 79 GLU A C 1
ATOM 607 O O . GLU A 1 79 ? -10.777 9.139 -8.134 1.00 95.88 79 GLU A O 1
ATOM 612 N N . HIS A 1 80 ? -8.633 8.535 -8.372 1.00 96.88 80 HIS A N 1
ATOM 613 C CA . HIS A 1 80 ? -8.080 9.872 -8.578 1.00 96.88 80 HIS A CA 1
ATOM 614 C C . HIS A 1 80 ? -6.943 9.783 -9.605 1.00 96.88 80 HIS A C 1
ATOM 616 O O . HIS A 1 80 ? -5.775 9.662 -9.240 1.00 96.88 80 HIS A O 1
ATOM 622 N N . PRO A 1 81 ? -7.269 9.775 -10.910 1.00 97.06 81 PRO A N 1
ATOM 623 C CA . PRO A 1 81 ? -6.305 9.415 -11.938 1.00 97.06 81 PRO A CA 1
ATOM 624 C C . PRO A 1 81 ? -5.073 10.323 -11.976 1.00 97.06 81 PRO A C 1
ATOM 626 O O . PRO A 1 81 ? -5.173 11.551 -11.989 1.00 97.06 81 PRO A O 1
ATOM 629 N N . LEU A 1 82 ? -3.894 9.713 -12.097 1.00 98.31 82 LEU A N 1
ATOM 630 C CA . LEU A 1 82 ? -2.649 10.441 -12.314 1.00 98.31 82 LEU A CA 1
ATOM 631 C C . LEU A 1 82 ? -2.616 11.109 -13.688 1.00 98.31 82 LEU A C 1
ATOM 633 O O . LEU A 1 82 ? -3.005 10.516 -14.702 1.00 98.31 82 LEU A O 1
ATOM 637 N N . SER A 1 83 ? -2.001 12.293 -13.735 1.00 98.06 83 SER A N 1
ATOM 638 C CA . SER A 1 83 ? -1.618 12.924 -14.996 1.00 98.06 83 SER A CA 1
ATOM 639 C C . SER A 1 83 ? -0.658 12.032 -15.790 1.00 98.06 83 SER A C 1
ATOM 641 O O . SER A 1 83 ? 0.163 11.305 -15.222 1.00 98.06 83 SER A O 1
ATOM 643 N N . GLY A 1 84 ? -0.719 12.113 -17.123 1.00 98.00 84 GLY A N 1
ATOM 644 C CA . GLY A 1 84 ? 0.131 11.318 -18.019 1.00 98.00 84 GLY A CA 1
ATOM 645 C C . GLY A 1 84 ? 1.632 11.376 -17.683 1.00 98.00 84 GLY A C 1
ATOM 646 O O . GLY A 1 84 ? 2.254 10.319 -17.537 1.00 98.00 84 GLY A O 1
ATOM 647 N N . PRO A 1 85 ? 2.228 12.570 -17.476 1.00 98.25 85 PRO A N 1
ATOM 648 C CA . PRO A 1 85 ? 3.635 12.681 -17.093 1.00 98.25 85 PRO A CA 1
ATOM 649 C C . PRO A 1 85 ? 3.957 11.996 -15.760 1.00 98.25 85 PRO A C 1
ATOM 651 O O . PRO A 1 85 ? 4.973 11.304 -15.652 1.00 98.25 85 PRO A O 1
ATOM 654 N N . ARG A 1 86 ? 3.086 12.141 -14.749 1.00 97.75 86 ARG A N 1
ATOM 655 C CA . ARG A 1 86 ? 3.284 11.513 -13.436 1.00 97.75 86 ARG A CA 1
ATOM 656 C C . ARG A 1 86 ? 3.187 9.994 -13.535 1.00 97.75 86 ARG A C 1
ATOM 658 O O . ARG A 1 86 ? 4.073 9.307 -13.032 1.00 97.75 86 ARG A O 1
ATOM 665 N N . ARG A 1 87 ? 2.178 9.479 -14.245 1.00 98.12 87 ARG A N 1
ATOM 666 C CA . ARG A 1 87 ? 2.005 8.044 -14.509 1.00 98.12 87 ARG A CA 1
ATOM 667 C C . ARG A 1 87 ? 3.241 7.445 -15.167 1.00 98.12 87 ARG A C 1
ATOM 669 O O . ARG A 1 87 ? 3.760 6.443 -14.679 1.00 98.12 87 ARG A O 1
ATOM 676 N N . LYS A 1 88 ? 3.757 8.080 -16.227 1.00 98.44 88 LYS A N 1
ATOM 677 C CA . LYS A 1 88 ? 4.979 7.633 -16.912 1.00 98.44 88 LYS A CA 1
ATOM 678 C C . LYS A 1 88 ? 6.163 7.564 -15.945 1.00 98.44 88 LYS A C 1
ATOM 680 O O . LYS A 1 88 ? 6.851 6.549 -15.894 1.00 98.44 88 LYS A O 1
ATOM 685 N N . ALA A 1 89 ? 6.376 8.617 -15.156 1.00 97.75 89 ALA A N 1
ATOM 686 C CA . ALA A 1 89 ? 7.486 8.676 -14.209 1.00 97.75 89 ALA A CA 1
ATOM 687 C C . ALA A 1 89 ? 7.408 7.582 -13.129 1.00 97.75 89 ALA A C 1
ATOM 689 O O . ALA A 1 89 ? 8.418 6.941 -12.839 1.00 97.75 89 ALA A O 1
ATOM 690 N N . VAL A 1 90 ? 6.228 7.345 -12.544 1.00 97.69 90 VAL A N 1
ATOM 691 C CA . VAL A 1 90 ? 6.043 6.308 -11.513 1.00 97.69 90 VAL A CA 1
ATOM 692 C C . VAL A 1 90 ? 6.157 4.905 -12.114 1.00 97.69 90 VAL A C 1
ATOM 694 O O . VAL A 1 90 ? 6.839 4.064 -11.541 1.00 97.69 90 VAL A O 1
ATOM 697 N N . THR A 1 91 ? 5.589 4.672 -13.301 1.00 98.38 91 THR A N 1
ATOM 698 C CA . THR A 1 91 ? 5.663 3.372 -13.996 1.00 98.38 91 THR A CA 1
ATOM 699 C C . THR A 1 91 ? 7.104 2.982 -14.323 1.00 98.38 91 THR A C 1
ATOM 701 O O . THR A 1 91 ? 7.505 1.849 -14.076 1.00 98.38 91 THR A O 1
ATOM 704 N N . LEU A 1 92 ? 7.919 3.920 -14.822 1.00 98.19 92 LEU A N 1
ATOM 705 C CA . LEU A 1 92 ? 9.338 3.656 -15.090 1.00 98.19 92 LEU A CA 1
ATOM 706 C C . LEU A 1 92 ? 10.097 3.301 -13.807 1.00 98.19 92 LEU A C 1
ATOM 708 O O . LEU A 1 92 ? 10.884 2.359 -13.800 1.00 98.19 92 LEU A O 1
ATOM 712 N N . ARG A 1 93 ? 9.836 4.012 -12.702 1.00 96.62 93 ARG A N 1
ATOM 713 C CA . ARG A 1 93 ? 10.445 3.695 -11.399 1.00 96.62 93 ARG A CA 1
ATOM 714 C C . ARG A 1 93 ? 10.025 2.319 -10.895 1.00 96.62 93 ARG A C 1
ATOM 716 O O . ARG A 1 93 ? 10.891 1.562 -10.477 1.00 96.62 93 ARG A O 1
ATOM 723 N N . PHE A 1 94 ? 8.738 1.989 -10.991 1.00 97.00 94 PHE A N 1
ATOM 724 C CA . PHE A 1 94 ? 8.217 0.663 -10.665 1.00 97.00 94 PHE A CA 1
ATOM 725 C C . PHE A 1 94 ? 8.945 -0.428 -11.462 1.00 97.00 94 PHE A C 1
ATOM 727 O O . PHE A 1 94 ? 9.471 -1.366 -10.870 1.00 97.00 94 PHE A O 1
ATOM 734 N N . ALA A 1 95 ? 9.055 -0.265 -12.785 1.00 97.62 95 ALA A N 1
ATOM 735 C CA . ALA A 1 95 ? 9.728 -1.224 -13.657 1.00 97.62 95 ALA A CA 1
ATOM 736 C C . ALA A 1 95 ? 11.213 -1.397 -13.300 1.00 97.62 95 ALA A C 1
ATOM 738 O O . ALA A 1 95 ? 11.686 -2.525 -13.189 1.00 97.62 95 ALA A O 1
ATOM 739 N N . HIS A 1 96 ? 11.942 -0.301 -13.061 1.00 96.81 96 HIS A N 1
ATOM 740 C CA . HIS A 1 96 ? 13.341 -0.373 -12.633 1.00 96.81 96 HIS A CA 1
ATOM 741 C C . HIS A 1 96 ? 13.502 -1.068 -11.277 1.00 96.81 96 HIS A C 1
ATOM 743 O O . HIS A 1 96 ? 14.385 -1.912 -11.135 1.00 96.81 96 HIS A O 1
ATOM 749 N N . SER A 1 97 ? 12.661 -0.749 -10.289 1.00 94.81 97 SER A N 1
ATOM 750 C CA . SER A 1 97 ? 12.689 -1.403 -8.978 1.00 94.81 97 SER A CA 1
ATOM 751 C C . SER A 1 97 ? 12.384 -2.899 -9.085 1.00 94.81 97 SER A C 1
ATOM 753 O O . SER A 1 97 ? 13.144 -3.706 -8.556 1.00 94.81 97 SER A O 1
ATOM 755 N N . ALA A 1 98 ? 11.337 -3.279 -9.821 1.00 95.81 98 ALA A N 1
ATOM 756 C CA . ALA A 1 98 ? 10.959 -4.677 -10.018 1.00 95.81 98 ALA A CA 1
ATOM 757 C C . ALA A 1 98 ? 12.044 -5.470 -10.765 1.00 95.81 98 ALA A C 1
ATOM 759 O O . ALA A 1 98 ? 12.417 -6.557 -10.331 1.00 95.81 98 ALA A O 1
ATOM 760 N N . ALA A 1 99 ? 12.607 -4.909 -11.841 1.00 95.69 99 ALA A N 1
ATOM 761 C CA . ALA A 1 99 ? 13.685 -5.543 -12.598 1.00 95.69 99 ALA A CA 1
ATOM 762 C C . ALA A 1 99 ? 14.950 -5.739 -11.751 1.00 95.69 99 ALA A C 1
ATOM 764 O O . ALA A 1 99 ? 15.585 -6.784 -11.848 1.00 95.69 99 ALA A O 1
ATO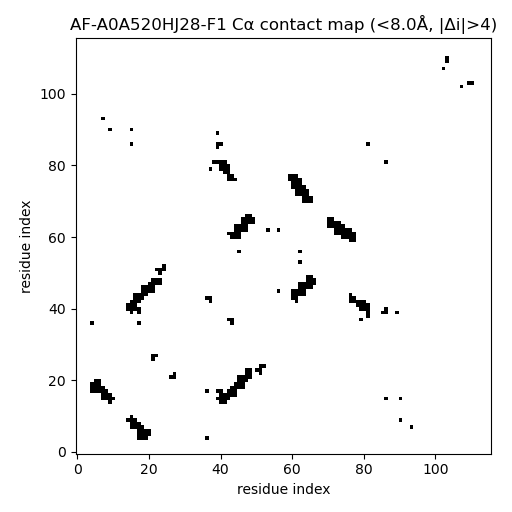M 765 N N . ARG A 1 100 ? 15.302 -4.770 -10.891 1.00 92.44 100 ARG A N 1
ATOM 766 C CA . ARG A 1 100 ? 16.444 -4.896 -9.968 1.00 92.44 100 ARG A CA 1
ATOM 767 C C . ARG A 1 100 ? 16.244 -6.025 -8.963 1.00 92.44 100 ARG A C 1
ATOM 769 O O . ARG A 1 100 ? 17.153 -6.828 -8.788 1.00 92.44 100 ARG A O 1
ATOM 776 N N . VAL A 1 101 ? 15.069 -6.101 -8.336 1.00 91.69 101 VAL A N 1
ATOM 777 C CA . VAL A 1 101 ? 14.744 -7.179 -7.387 1.00 91.69 101 VAL A CA 1
ATOM 778 C C . VAL A 1 101 ? 14.766 -8.533 -8.095 1.00 91.69 101 VAL A C 1
ATOM 780 O O . VAL A 1 101 ? 15.429 -9.455 -7.629 1.00 91.69 101 VAL A O 1
ATOM 783 N N . LEU A 1 102 ? 14.133 -8.645 -9.264 1.00 94.56 102 LEU A N 1
ATOM 784 C CA . LEU A 1 102 ? 14.141 -9.883 -10.041 1.00 94.56 102 LEU A CA 1
ATOM 785 C C . LEU A 1 102 ? 15.563 -10.303 -10.434 1.00 94.56 102 LEU A C 1
ATOM 787 O O . LEU A 1 102 ? 15.920 -11.466 -10.281 1.00 94.56 102 LEU A O 1
ATOM 791 N N . HIS A 1 103 ? 16.387 -9.361 -10.895 1.00 92.56 103 HIS A N 1
ATOM 792 C CA . HIS A 1 103 ? 17.774 -9.642 -11.250 1.00 92.56 103 HIS A CA 1
ATOM 793 C C . HIS A 1 103 ? 18.595 -10.088 -10.034 1.00 92.56 103 HIS A C 1
ATOM 795 O O . HIS A 1 103 ? 19.324 -11.064 -10.148 1.00 92.56 103 HIS A O 1
ATOM 801 N N . SER A 1 104 ? 18.415 -9.460 -8.863 1.00 90.31 104 SER A N 1
ATOM 802 C CA . SER A 1 104 ? 19.092 -9.878 -7.623 1.00 90.31 104 SER A CA 1
ATOM 803 C C . SER A 1 104 ? 18.755 -11.304 -7.191 1.00 90.31 104 SER A C 1
ATOM 805 O O . SER A 1 104 ? 19.594 -11.988 -6.617 1.00 90.31 104 SER A O 1
ATOM 807 N N . LEU A 1 105 ? 17.529 -11.754 -7.474 1.00 91.62 105 LEU A N 1
ATOM 808 C CA . LEU A 1 105 ? 17.085 -13.110 -7.165 1.00 91.62 105 LEU A CA 1
ATOM 809 C C . LEU A 1 105 ? 17.599 -14.116 -8.198 1.00 91.62 105 LEU A C 1
ATOM 811 O O . LEU A 1 105 ? 17.943 -15.239 -7.840 1.00 91.62 105 LEU A O 1
ATOM 815 N N . ALA A 1 106 ? 17.634 -13.721 -9.472 1.00 93.19 106 ALA A N 1
ATOM 816 C CA . ALA A 1 106 ? 18.082 -14.570 -10.570 1.00 93.19 106 ALA A CA 1
ATOM 817 C C . ALA A 1 106 ? 19.609 -14.738 -10.613 1.00 93.19 106 ALA A C 1
ATOM 819 O O . ALA A 1 106 ? 20.089 -15.795 -11.014 1.00 93.19 106 ALA A O 1
ATOM 820 N N . ASP A 1 107 ? 20.360 -13.713 -10.207 1.00 90.75 107 ASP A N 1
ATOM 821 C CA . ASP A 1 107 ? 21.822 -13.718 -10.163 1.00 90.75 107 ASP A CA 1
ATOM 822 C C . ASP A 1 107 ? 22.344 -13.007 -8.898 1.00 90.75 107 ASP A C 1
ATOM 824 O O . ASP A 1 107 ? 22.748 -11.839 -8.940 1.00 90.75 107 ASP A O 1
ATOM 828 N N . PRO A 1 108 ? 22.348 -13.703 -7.746 1.00 83.44 108 PRO A N 1
ATOM 829 C CA . PRO A 1 108 ? 22.809 -13.130 -6.483 1.00 83.44 108 PRO A CA 1
ATOM 830 C C . PRO A 1 108 ? 24.286 -12.699 -6.495 1.00 83.44 108 PRO A C 1
ATOM 832 O O . PRO A 1 108 ? 24.673 -11.856 -5.691 1.00 83.44 108 PRO A O 1
ATOM 835 N N . GLY A 1 109 ? 25.112 -13.256 -7.393 1.00 82.94 109 GLY A N 1
ATOM 836 C CA . GLY A 1 109 ? 26.548 -12.965 -7.487 1.00 82.94 109 GLY A CA 1
ATOM 837 C C . GLY A 1 109 ? 26.895 -11.748 -8.352 1.00 82.94 109 GLY A C 1
ATOM 838 O O . GLY A 1 109 ? 27.997 -11.209 -8.239 1.00 82.94 109 GLY A O 1
ATOM 839 N N . ALA A 1 110 ? 25.971 -11.285 -9.199 1.00 74.69 110 ALA A N 1
ATOM 840 C CA . ALA A 1 110 ? 26.172 -10.101 -10.037 1.00 74.69 110 ALA A CA 1
ATOM 841 C C . ALA A 1 110 ? 26.082 -8.774 -9.268 1.00 74.69 110 ALA A C 1
ATOM 843 O O . ALA A 1 110 ? 26.574 -7.742 -9.742 1.00 74.69 110 ALA A O 1
ATOM 844 N N . ILE A 1 111 ? 25.468 -8.770 -8.083 1.00 64.75 111 ILE A N 1
ATOM 845 C CA . ILE A 1 111 ? 25.354 -7.577 -7.244 1.00 64.75 111 ILE A CA 1
ATOM 846 C C . ILE A 1 111 ? 26.534 -7.545 -6.275 1.00 64.75 111 ILE A C 1
ATOM 848 O O . ILE A 1 111 ? 26.646 -8.385 -5.392 1.00 64.75 111 ILE A O 1
ATOM 852 N N . ARG A 1 112 ? 27.421 -6.553 -6.427 1.00 61.84 112 ARG A N 1
ATOM 853 C CA . ARG A 1 112 ? 28.515 -6.318 -5.469 1.00 61.84 112 ARG A CA 1
ATOM 854 C C . ARG A 1 112 ? 27.941 -6.067 -4.071 1.00 61.84 112 ARG A C 1
ATOM 856 O O . ARG A 1 112 ? 27.021 -5.256 -3.935 1.00 61.84 112 ARG A O 1
ATOM 863 N N . ASP A 1 113 ? 28.524 -6.707 -3.057 1.00 58.47 113 ASP A N 1
ATOM 864 C CA . ASP A 1 113 ? 28.158 -6.509 -1.650 1.00 58.47 113 ASP A CA 1
ATOM 865 C C . ASP A 1 113 ? 28.078 -5.012 -1.298 1.00 58.47 113 ASP A C 1
ATOM 867 O O . ASP A 1 113 ? 29.005 -4.243 -1.564 1.00 58.47 113 ASP A O 1
ATOM 871 N N . GLY A 1 114 ? 26.952 -4.592 -0.708 1.00 56.84 114 GLY A N 1
ATOM 872 C CA . GLY A 1 114 ? 26.730 -3.219 -0.231 1.00 56.84 114 GLY A CA 1
ATOM 873 C C . GLY A 1 114 ? 26.039 -2.247 -1.202 1.00 56.84 114 GLY A C 1
ATOM 874 O O . GLY A 1 114 ? 25.985 -1.057 -0.908 1.00 56.84 114 GLY A O 1
ATOM 875 N N . ALA A 1 115 ? 25.497 -2.709 -2.335 1.00 59.09 115 ALA A N 1
ATOM 876 C CA . ALA A 1 115 ? 24.809 -1.859 -3.323 1.00 59.09 115 ALA A CA 1
ATOM 877 C C . ALA A 1 115 ? 23.262 -1.810 -3.200 1.00 59.09 115 ALA A C 1
ATOM 879 O O . ALA A 1 115 ? 22.576 -1.605 -4.213 1.00 59.09 115 ALA A O 1
ATOM 880 N N . LEU A 1 116 ? 22.716 -2.006 -1.991 1.00 51.94 116 LEU A N 1
ATOM 881 C CA . LEU A 1 116 ? 21.274 -1.921 -1.700 1.00 51.94 116 LEU A CA 1
ATOM 882 C C . LEU A 1 116 ? 20.871 -0.557 -1.130 1.00 51.94 116 LEU A C 1
ATOM 884 O O . LEU A 1 116 ? 21.497 -0.122 -0.140 1.00 51.94 116 LEU A O 1
#

Solvent-accessible surface area (backbone atoms only — not comparable to full-atom values): 6966 Å² total; per-residue (Å²): 136,93,76,80,76,77,37,77,48,76,48,98,86,74,48,32,35,36,36,43,72,28,90,36,67,66,52,49,70,66,55,81,63,61,76,68,52,52,82,72,16,25,28,43,30,41,32,29,36,88,90,40,66,68,88,76,56,60,84,81,38,9,35,27,45,35,64,98,88,51,70,43,78,79,37,80,43,60,80,48,79,60,54,70,72,55,46,53,55,49,51,54,51,51,51,53,53,52,51,50,54,52,45,47,71,76,38,63,82,79,56,63,91,86,79,124

Sequence (116 aa):
NGRRADVIALCGAGRLTIVEIKSSVADFRADRKWPGYRDFCDRFFFAIPDTVPESLIPDECGLIVADAFGGLVIREAPEHPLSGPRRKAVTLRFAHSAARVLHSLADPGAIRDGAL

pLDDT: mean 93.92, std 9.15, range [51.94, 98.75]

Radius of gyration: 15.87 Å; Cα contacts (8 Å, |Δi|>4): 155; chains: 1; bounding box: 42×29×35 Å

Secondary structure (DSSP, 8-state):
-----SEEEE-TTS-EEEEEE--SHHHHHH---GGGGGGG-SEEEEEE-TTS-GGGS-TTSEEEEE-SS-EEEEEPPPP-PPPHHHHHHHHHHHHHHHHHHHHHHH-TTSS-TT--

Nearest PDB structures (foldseek):
  3dnx-assembly1_A-2  TM=9.680E-01  e=4.940E-13  Ruegeria pomeroyi
  7dq5-assembly1_B  TM=5.742E-01  e=2.270E-01  Embleya scabrispora
  7dq6-assembly1_B  TM=5.668E-01  e=2.422E-01  Embleya scabrispora
  7dq6-assembly1_A  TM=5.457E-01  e=1.994E-01  Embleya scabrispora
  5jjp-assembly6_B  TM=5.865E-01  e=4.633E-01  Streptomyces sp. MJ635-86F5